Protein AF-A0A402APL6-F1 (afdb_monomer_lite)

Sequence (93 aa):
MQTIKTKKIPRNHVKAEATEKHPAQVEVYYEDVVVGNWRTIKFSGALPARRVNELLNRVDKLQEAVKFAREEANNHDITEQKVGSAILNYLFS

Radius of gyration: 41.46 Å; chains: 1; bounding box: 87×15×103 Å

Secondary structure (DSSP, 8-state):
-EEEEEEEEEEEEEEEPPBTTB--EEEEEEEEEEEEEEE--------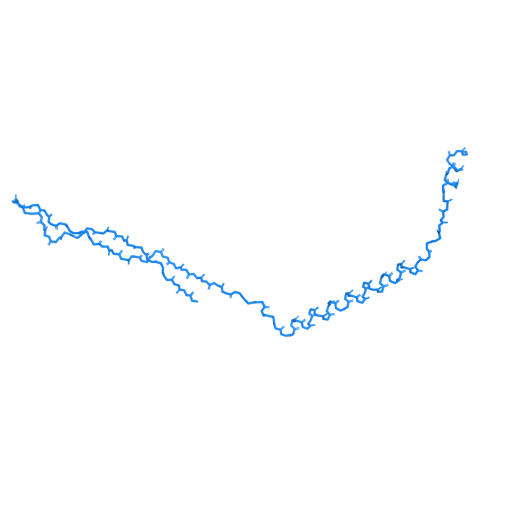-HHHHHHHHHHHHHHHHHHHHHHHHHHHS------HHHHHHHHH--

pLDDT: mean 82.93, std 10.48, range [61.88, 98.19]

Structure (mmCIF, N/CA/C/O backbone):
data_AF-A0A402APL6-F1
#
_entry.id   AF-A0A402APL6-F1
#
loop_
_atom_site.group_PDB
_atom_site.id
_atom_site.type_symbol
_atom_site.label_atom_id
_atom_site.label_alt_id
_atom_site.label_comp_id
_atom_site.label_asym_id
_atom_site.label_entity_id
_atom_site.label_seq_id
_atom_site.pdbx_PDB_ins_code
_atom_site.Cartn_x
_atom_site.Cartn_y
_atom_site.Cartn_z
_atom_site.occupancy
_atom_site.B_iso_or_equiv
_atom_site.auth_seq_id
_atom_site.auth_comp_id
_atom_site.auth_asym_id
_atom_site.auth_atom_id
_atom_site.pdbx_PDB_model_num
ATOM 1 N N . MET A 1 1 ? 13.790 -1.411 -23.445 1.00 69.19 1 MET A N 1
ATOM 2 C CA . MET A 1 1 ? 14.781 -0.792 -24.346 1.00 69.19 1 MET A CA 1
ATOM 3 C C . MET A 1 1 ? 16.151 -1.010 -23.731 1.00 69.19 1 MET A C 1
ATOM 5 O O . MET A 1 1 ? 16.302 -0.743 -22.543 1.00 69.19 1 MET A O 1
ATOM 9 N N . GLN A 1 2 ? 17.078 -1.598 -24.478 1.00 74.56 2 GLN A N 1
ATOM 10 C CA . GLN A 1 2 ? 18.465 -1.772 -24.049 1.00 74.56 2 GLN A CA 1
ATOM 11 C C . GLN A 1 2 ? 19.322 -0.866 -24.930 1.00 74.56 2 GLN A C 1
ATOM 13 O O . GLN A 1 2 ? 19.099 -0.823 -26.138 1.00 74.56 2 GLN A O 1
ATOM 18 N N . THR A 1 3 ? 20.235 -0.113 -24.328 1.00 85.62 3 THR A N 1
ATOM 19 C CA . THR A 1 3 ? 21.168 0.759 -25.049 1.00 85.62 3 THR A CA 1
ATOM 20 C C . THR A 1 3 ? 22.594 0.312 -24.772 1.00 85.62 3 THR A C 1
ATOM 22 O O . THR A 1 3 ? 22.941 -0.053 -23.647 1.00 85.62 3 THR A O 1
ATOM 25 N N . ILE A 1 4 ? 23.422 0.315 -25.812 1.00 87.44 4 ILE A N 1
ATOM 26 C CA . ILE A 1 4 ? 24.830 -0.067 -25.715 1.00 87.44 4 ILE A CA 1
ATOM 27 C C . ILE A 1 4 ? 25.664 1.137 -25.270 1.00 87.44 4 ILE A C 1
ATOM 29 O O . ILE A 1 4 ? 25.408 2.268 -25.685 1.00 87.44 4 ILE A O 1
ATOM 33 N N . LYS A 1 5 ? 26.669 0.902 -24.427 1.00 82.94 5 LYS A N 1
ATOM 34 C CA . LYS A 1 5 ? 27.711 1.883 -24.110 1.00 82.94 5 LYS A CA 1
ATOM 35 C C . LYS A 1 5 ? 28.980 1.492 -24.854 1.00 82.94 5 LYS A C 1
ATOM 37 O O . LYS A 1 5 ? 29.491 0.390 -24.653 1.00 82.94 5 LYS A O 1
ATOM 42 N N . THR A 1 6 ? 29.508 2.398 -25.667 1.00 84.75 6 THR A N 1
ATOM 43 C CA . THR A 1 6 ? 30.807 2.241 -26.330 1.00 84.75 6 THR A CA 1
ATOM 44 C C . THR A 1 6 ? 31.877 3.073 -25.628 1.00 84.75 6 THR A C 1
ATOM 46 O O . THR A 1 6 ? 31.585 4.047 -24.926 1.00 84.75 6 THR A O 1
ATOM 49 N N . LYS A 1 7 ? 33.134 2.657 -25.772 1.00 82.38 7 LYS A N 1
ATOM 50 C CA . LYS A 1 7 ? 34.313 3.403 -25.337 1.00 82.38 7 LYS A CA 1
ATOM 51 C C . LYS A 1 7 ? 35.344 3.378 -26.456 1.00 82.38 7 LYS A C 1
ATOM 53 O O . LYS A 1 7 ? 35.656 2.313 -26.979 1.00 82.38 7 LYS A O 1
ATOM 58 N N . LYS A 1 8 ? 35.916 4.543 -26.749 1.00 83.56 8 LYS A N 1
ATOM 59 C CA . LYS A 1 8 ? 37.014 4.687 -27.702 1.00 83.56 8 LYS A CA 1
ATOM 60 C C . LYS A 1 8 ? 38.319 4.195 -27.093 1.00 83.56 8 LYS A C 1
ATOM 62 O O . LYS A 1 8 ? 38.752 4.717 -26.063 1.00 83.56 8 LYS A O 1
ATOM 67 N N . ILE A 1 9 ? 38.934 3.200 -27.721 1.00 76.25 9 ILE A N 1
ATOM 68 C CA . ILE A 1 9 ? 40.249 2.678 -27.347 1.00 76.25 9 ILE A CA 1
ATOM 69 C C . ILE A 1 9 ? 41.248 3.111 -28.428 1.00 76.25 9 ILE A C 1
ATOM 71 O O . ILE A 1 9 ? 41.031 2.794 -29.598 1.00 76.25 9 ILE A O 1
ATOM 75 N N . PRO A 1 10 ? 42.315 3.856 -28.079 1.00 75.00 10 PRO A N 1
ATOM 76 C CA . PRO A 1 10 ? 43.339 4.225 -29.046 1.00 75.00 10 PRO A CA 1
ATOM 77 C C . PRO A 1 10 ? 44.171 2.993 -29.411 1.00 75.00 10 PRO A C 1
ATOM 79 O O . PRO A 1 10 ? 44.736 2.335 -28.533 1.00 75.00 10 PRO A O 1
ATOM 82 N N . ARG A 1 11 ? 44.259 2.687 -30.705 1.00 73.50 11 ARG A N 1
ATOM 83 C CA . ARG A 1 11 ? 45.155 1.665 -31.253 1.00 73.50 11 ARG A CA 1
ATOM 84 C C . ARG A 1 11 ? 46.138 2.292 -32.236 1.00 73.50 11 ARG A C 1
ATOM 86 O O . ARG A 1 11 ? 45.814 3.233 -32.955 1.00 73.50 11 ARG A O 1
ATOM 93 N N . ASN A 1 12 ? 47.357 1.766 -32.229 1.00 63.72 12 ASN A N 1
ATOM 94 C CA . ASN A 1 12 ? 48.423 2.136 -33.154 1.00 63.72 12 ASN A CA 1
ATOM 95 C C . ASN A 1 12 ? 48.245 1.329 -34.450 1.00 63.72 12 ASN A C 1
ATOM 97 O O . ASN A 1 12 ? 48.268 0.098 -34.398 1.00 63.72 12 ASN A O 1
ATOM 101 N N . HIS A 1 13 ? 48.073 2.008 -35.588 1.00 67.25 13 HIS A N 1
ATOM 102 C CA . HIS A 1 13 ? 48.301 1.404 -36.899 1.00 67.25 13 HIS A CA 1
ATOM 103 C C . HIS A 1 13 ? 49.6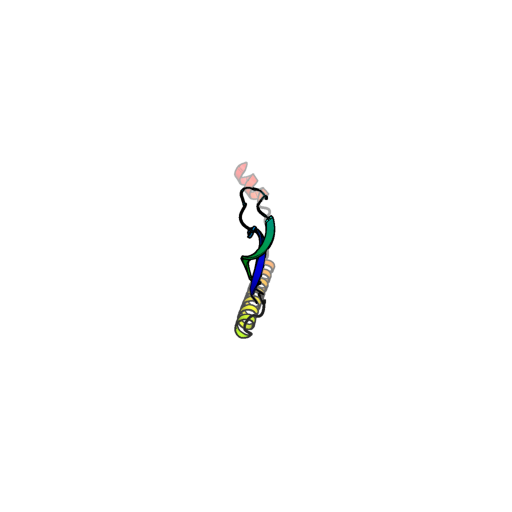03 1.945 -37.488 1.00 67.25 13 HIS A C 1
ATOM 105 O O . HIS A 1 13 ? 49.750 3.152 -37.709 1.00 67.25 13 HIS A O 1
ATOM 111 N N . VAL A 1 14 ? 50.532 1.039 -37.781 1.00 62.12 14 VAL A N 1
ATOM 112 C CA . VAL A 1 14 ? 51.756 1.361 -38.513 1.00 62.12 14 VAL A CA 1
ATOM 113 C C . VAL A 1 14 ? 51.401 1.362 -39.998 1.00 62.12 14 VAL A C 1
ATOM 115 O O . VAL A 1 14 ? 51.146 0.306 -40.569 1.00 62.12 14 VAL A O 1
ATOM 118 N N . LYS A 1 15 ? 51.332 2.546 -40.616 1.00 66.06 15 LYS A N 1
ATOM 119 C CA . LYS A 1 15 ? 50.999 2.684 -42.047 1.00 66.06 15 LYS A CA 1
ATOM 120 C C . LYS A 1 15 ? 52.167 2.307 -42.955 1.00 66.06 15 LYS A C 1
ATOM 122 O O . LYS A 1 15 ? 51.953 1.830 -44.064 1.00 66.06 15 LYS A O 1
ATOM 127 N N . ALA A 1 16 ? 53.386 2.552 -42.483 1.00 61.88 16 ALA A N 1
ATOM 128 C CA . ALA A 1 16 ? 54.622 2.199 -43.160 1.00 61.88 16 ALA A CA 1
ATOM 129 C C . ALA A 1 16 ? 55.643 1.727 -42.123 1.00 61.88 16 ALA A C 1
ATOM 131 O O . ALA A 1 16 ? 55.889 2.416 -41.127 1.00 61.88 16 ALA A O 1
ATOM 132 N N . GLU A 1 17 ? 56.205 0.542 -42.348 1.00 62.59 17 GLU A N 1
ATOM 133 C CA . GLU A 1 17 ? 57.254 -0.023 -41.503 1.00 62.59 17 GLU A CA 1
ATOM 134 C C . GLU A 1 17 ? 58.540 0.809 -41.607 1.00 62.59 17 GLU A C 1
ATOM 136 O O . GLU A 1 17 ? 58.796 1.472 -42.616 1.00 62.59 17 GLU A O 1
ATOM 141 N N . ALA A 1 18 ? 59.344 0.809 -40.542 1.00 64.94 18 ALA A N 1
ATOM 142 C CA . ALA A 1 18 ? 60.601 1.546 -40.533 1.00 64.94 18 ALA A CA 1
ATOM 143 C C . ALA A 1 18 ? 61.552 0.969 -41.593 1.00 64.94 18 ALA A C 1
ATOM 145 O O . ALA A 1 18 ? 61.812 -0.232 -41.617 1.00 64.94 18 ALA A O 1
ATOM 146 N N . THR A 1 19 ? 62.097 1.836 -42.444 1.00 71.06 19 THR A N 1
ATOM 147 C CA . THR A 1 19 ? 63.205 1.481 -43.342 1.00 71.06 19 THR A CA 1
ATOM 148 C C . THR A 1 19 ? 64.502 2.039 -42.773 1.00 71.06 19 THR A C 1
ATOM 150 O O . THR A 1 19 ? 64.485 2.948 -41.947 1.00 71.06 19 THR A O 1
ATOM 153 N N . GLU A 1 20 ? 65.647 1.537 -43.234 1.00 67.69 20 GLU A N 1
ATOM 154 C CA . GLU A 1 20 ? 66.980 1.901 -42.720 1.00 67.69 20 GLU A CA 1
ATOM 155 C C . GLU A 1 20 ? 67.250 3.421 -42.695 1.00 67.69 20 GLU A C 1
ATOM 157 O O . GLU A 1 20 ? 68.063 3.904 -41.910 1.00 67.69 20 GLU A O 1
ATOM 162 N N . LYS A 1 21 ? 66.543 4.191 -43.537 1.00 70.69 21 LYS A N 1
ATOM 163 C CA . LYS A 1 21 ? 66.692 5.645 -43.654 1.00 70.69 21 LYS A CA 1
ATOM 164 C C . LYS A 1 21 ? 65.546 6.455 -43.046 1.00 70.69 21 LYS A C 1
ATOM 166 O O . LYS A 1 21 ? 65.747 7.654 -42.849 1.00 70.69 21 LYS A O 1
ATOM 171 N N . HIS A 1 22 ? 64.362 5.884 -42.792 1.00 65.31 22 HIS A N 1
ATOM 172 C CA . HIS A 1 22 ? 63.167 6.648 -42.391 1.00 65.31 22 HIS A CA 1
ATOM 173 C C . HIS A 1 22 ? 62.407 5.987 -41.226 1.00 65.31 22 HIS A C 1
ATOM 175 O O . HIS A 1 22 ? 62.169 4.775 -41.261 1.00 65.31 22 HIS A O 1
ATOM 181 N N . PRO A 1 23 ? 61.982 6.770 -40.211 1.00 71.00 23 PRO A N 1
ATOM 182 C CA . PRO A 1 23 ? 61.230 6.246 -39.076 1.00 71.00 23 PRO A CA 1
ATOM 183 C C . PRO A 1 23 ? 59.822 5.799 -39.490 1.00 71.00 23 PRO A C 1
ATOM 185 O O . PRO A 1 23 ? 59.244 6.324 -40.442 1.00 71.00 23 PRO A O 1
ATOM 188 N N . ALA A 1 24 ? 59.259 4.842 -38.746 1.00 72.81 24 ALA A N 1
ATOM 189 C CA . ALA A 1 24 ? 57.915 4.332 -38.996 1.00 72.81 24 ALA A CA 1
ATOM 190 C C . ALA A 1 24 ? 56.862 5.442 -38.868 1.00 72.81 24 ALA A C 1
ATOM 192 O O . ALA A 1 24 ? 56.842 6.193 -37.887 1.00 72.81 24 ALA A O 1
ATOM 193 N N . GLN A 1 25 ? 55.949 5.503 -39.837 1.00 70.44 25 GLN A N 1
ATOM 194 C CA . GLN A 1 25 ? 54.815 6.414 -39.775 1.00 70.44 25 GLN A CA 1
ATOM 195 C C . GLN A 1 25 ? 53.666 5.738 -39.027 1.00 70.44 25 GLN A C 1
ATOM 197 O O . GLN A 1 25 ? 53.027 4.805 -39.523 1.00 70.44 25 GLN A O 1
ATOM 202 N N . VAL A 1 26 ? 53.422 6.223 -37.813 1.00 65.88 26 VAL A N 1
ATOM 203 C CA . VAL A 1 26 ? 52.391 5.715 -36.910 1.00 65.88 26 VAL A CA 1
ATOM 204 C C . VAL A 1 26 ? 51.234 6.699 -36.852 1.00 65.88 26 VAL A C 1
ATOM 206 O O . VAL A 1 26 ? 51.431 7.873 -36.542 1.00 65.88 26 VAL A O 1
ATOM 209 N N . GLU A 1 27 ? 50.019 6.211 -37.092 1.00 68.56 27 GLU A N 1
ATOM 210 C CA . GLU A 1 27 ? 48.799 6.954 -36.787 1.00 68.56 27 GLU A CA 1
ATOM 211 C C . GLU A 1 27 ? 48.002 6.249 -35.691 1.00 68.56 27 GLU A C 1
ATOM 213 O O . GLU A 1 27 ? 47.828 5.027 -35.688 1.00 68.56 27 GLU A O 1
ATOM 218 N N . VAL A 1 28 ? 47.514 7.044 -34.741 1.00 70.50 28 VAL A N 1
ATOM 219 C CA . VAL A 1 28 ? 46.611 6.572 -33.693 1.00 70.50 28 VAL A CA 1
ATOM 220 C C . VAL A 1 28 ? 45.187 6.731 -34.203 1.00 70.50 28 VAL A C 1
ATOM 222 O O . VAL A 1 28 ? 44.757 7.847 -34.491 1.00 70.50 28 VAL A O 1
ATOM 225 N N . TYR A 1 29 ? 44.445 5.630 -34.285 1.00 72.00 29 TYR A N 1
ATOM 226 C CA . TYR A 1 29 ? 43.010 5.666 -34.554 1.00 72.00 29 TYR A CA 1
ATOM 227 C C . TYR A 1 29 ? 42.235 5.145 -33.344 1.00 72.00 29 TYR A C 1
ATOM 229 O O . TYR A 1 29 ? 42.739 4.365 -32.533 1.00 72.00 29 TYR A O 1
ATOM 237 N N . TYR A 1 30 ? 41.007 5.631 -33.193 1.00 77.12 30 TYR A N 1
ATOM 238 C CA . TYR A 1 30 ? 40.136 5.266 -32.086 1.00 77.12 30 TYR A CA 1
ATOM 239 C C . TYR A 1 30 ? 39.135 4.215 -32.547 1.00 77.12 30 TYR A C 1
ATOM 241 O O . TYR A 1 30 ? 38.322 4.484 -33.429 1.00 77.12 30 TYR A O 1
ATOM 249 N N . GLU A 1 31 ? 39.176 3.042 -31.924 1.00 78.81 31 GLU A N 1
ATOM 250 C CA . GLU A 1 31 ? 38.188 1.988 -32.138 1.00 78.81 31 GLU A CA 1
ATOM 251 C C . GLU A 1 31 ? 37.083 2.102 -31.080 1.00 78.81 31 GLU A C 1
ATOM 253 O O . GLU A 1 31 ? 37.368 2.159 -29.880 1.00 78.81 31 GLU A O 1
ATOM 258 N N . ASP A 1 32 ? 35.821 2.166 -31.510 1.00 78.00 32 ASP A N 1
ATOM 259 C CA . ASP A 1 32 ? 34.666 2.148 -30.611 1.00 78.00 32 ASP A CA 1
ATOM 260 C C . ASP A 1 32 ? 34.367 0.706 -30.180 1.00 78.00 32 ASP A C 1
ATOM 262 O O . ASP A 1 32 ? 33.761 -0.071 -30.914 1.00 78.00 32 ASP A O 1
ATOM 266 N N . VAL A 1 33 ? 34.774 0.348 -28.962 1.00 83.44 33 VAL A N 1
ATOM 267 C CA . VAL A 1 33 ? 34.525 -0.980 -28.386 1.00 83.44 33 VAL A CA 1
ATOM 268 C C . VAL A 1 33 ? 33.301 -0.929 -27.476 1.00 83.44 33 VAL A C 1
ATOM 270 O O . VAL A 1 33 ? 33.177 -0.045 -26.623 1.00 83.44 33 VAL A O 1
ATOM 273 N N . VAL A 1 34 ? 32.382 -1.886 -27.633 1.00 84.00 34 VAL A N 1
ATOM 274 C CA . VAL A 1 34 ? 31.223 -2.040 -26.740 1.00 84.00 34 VAL A CA 1
ATOM 275 C C . VAL A 1 34 ? 31.716 -2.488 -25.364 1.00 84.00 34 VAL A C 1
ATOM 277 O O . VAL A 1 34 ? 32.280 -3.567 -25.220 1.00 84.00 34 VAL A O 1
ATOM 280 N N . VAL A 1 35 ? 31.500 -1.656 -24.345 1.00 84.12 35 VAL A N 1
ATOM 281 C CA . VAL A 1 35 ? 31.975 -1.898 -22.969 1.00 84.12 35 VAL A CA 1
ATOM 282 C C . VAL A 1 35 ? 30.880 -2.379 -22.023 1.00 84.12 35 VAL A C 1
ATOM 284 O O . VAL A 1 35 ? 31.172 -2.803 -20.909 1.00 84.12 35 VAL A O 1
ATOM 287 N N . GLY A 1 36 ? 29.615 -2.315 -22.432 1.00 84.75 36 GLY A N 1
ATOM 288 C CA . GLY A 1 36 ? 28.509 -2.818 -21.627 1.00 84.75 36 GLY A CA 1
ATOM 289 C C . GLY A 1 36 ? 27.148 -2.369 -22.133 1.00 84.75 36 GLY A C 1
ATOM 290 O O . GLY A 1 36 ? 27.040 -1.568 -23.061 1.00 84.75 36 GLY A O 1
ATOM 291 N N . ASN A 1 37 ? 26.104 -2.877 -21.484 1.00 86.75 37 ASN A N 1
ATOM 292 C CA . ASN A 1 37 ? 24.712 -2.610 -21.830 1.00 86.75 37 ASN A CA 1
ATOM 293 C C . ASN A 1 37 ? 23.998 -1.933 -20.660 1.00 86.75 37 ASN A C 1
ATOM 295 O O . ASN A 1 37 ? 24.162 -2.340 -19.510 1.00 86.75 37 ASN A O 1
ATOM 299 N N . TRP A 1 38 ? 23.159 -0.946 -20.958 1.00 84.81 38 TRP A N 1
ATOM 300 C CA . TRP A 1 38 ? 22.230 -0.354 -20.003 1.00 84.81 38 TRP A CA 1
ATOM 301 C C . TRP A 1 38 ? 20.821 -0.860 -20.267 1.00 84.81 38 TRP A C 1
ATOM 303 O O . TRP A 1 38 ? 20.367 -0.944 -21.412 1.00 84.81 38 TRP A O 1
ATOM 313 N N . ARG A 1 39 ? 20.098 -1.162 -19.189 1.00 86.88 39 ARG A N 1
ATOM 314 C CA . ARG A 1 39 ? 18.690 -1.542 -19.253 1.00 86.88 39 ARG A CA 1
ATOM 315 C C . ARG A 1 39 ? 17.887 -0.685 -18.291 1.00 86.88 39 ARG A C 1
ATOM 317 O O . ARG A 1 39 ? 18.045 -0.787 -17.081 1.00 86.88 39 ARG A O 1
ATOM 324 N N . THR A 1 40 ? 16.970 0.104 -18.835 1.00 87.44 40 THR A N 1
ATOM 325 C CA . THR A 1 40 ? 15.946 0.776 -18.034 1.00 87.44 40 THR A CA 1
ATOM 326 C C . THR A 1 40 ? 14.756 -0.160 -17.869 1.00 87.44 40 THR A C 1
ATOM 328 O O . THR A 1 40 ? 14.138 -0.573 -18.856 1.00 87.44 40 THR A O 1
ATOM 331 N N . ILE A 1 41 ? 14.431 -0.494 -16.621 1.00 85.69 41 ILE A N 1
ATOM 332 C CA . ILE A 1 41 ? 13.221 -1.238 -16.265 1.00 85.69 41 ILE A CA 1
ATOM 333 C C . ILE A 1 41 ? 12.206 -0.217 -15.757 1.00 85.69 41 ILE A C 1
ATOM 335 O O . ILE A 1 41 ? 12.448 0.458 -14.762 1.00 85.69 41 ILE A O 1
ATOM 339 N N . LYS A 1 42 ? 11.091 -0.068 -16.475 1.00 84.19 42 LYS A N 1
ATOM 340 C CA . LYS A 1 42 ? 9.970 0.765 -16.034 1.00 84.19 42 LYS A CA 1
ATOM 341 C C . LYS A 1 42 ? 9.003 -0.119 -15.259 1.00 84.19 42 LYS A C 1
ATOM 343 O O . LYS A 1 42 ? 8.507 -1.097 -15.813 1.00 84.19 42 LYS A O 1
ATOM 348 N N . PHE A 1 43 ? 8.746 0.226 -14.005 1.00 83.19 43 PHE A N 1
ATOM 349 C CA . PHE A 1 43 ? 7.710 -0.415 -13.203 1.00 83.19 43 PHE A CA 1
ATOM 350 C C . PHE A 1 43 ? 6.403 0.369 -13.331 1.00 83.19 43 PHE A C 1
ATOM 352 O O . PHE A 1 43 ? 6.418 1.594 -13.439 1.00 83.19 43 PHE A O 1
ATOM 359 N N . SER A 1 44 ? 5.279 -0.344 -13.329 1.00 83.38 44 SER A N 1
ATOM 360 C CA . SER A 1 44 ? 3.941 0.241 -13.266 1.00 83.38 44 SER A CA 1
ATOM 361 C C . SER A 1 44 ? 3.278 -0.200 -11.968 1.00 83.38 44 SER A C 1
ATOM 363 O O . SER A 1 44 ? 3.389 -1.363 -11.589 1.00 83.38 44 SER A O 1
ATOM 365 N N . GLY A 1 45 ? 2.578 0.722 -11.306 1.00 85.44 45 GLY A N 1
ATOM 366 C CA . GLY A 1 45 ? 1.726 0.421 -10.152 1.00 85.44 45 GLY A CA 1
ATOM 367 C C . GLY A 1 45 ? 0.364 -0.166 -10.536 1.00 85.44 45 GLY A C 1
ATOM 368 O O . GLY A 1 45 ? -0.484 -0.347 -9.667 1.00 85.44 45 GLY A O 1
ATOM 369 N N . ALA A 1 46 ? 0.126 -0.430 -11.826 1.00 88.94 46 ALA A N 1
ATOM 370 C CA . ALA A 1 46 ? -1.120 -1.016 -12.293 1.00 88.94 46 ALA A CA 1
ATOM 371 C C . ALA A 1 46 ? -1.316 -2.411 -11.684 1.00 88.94 46 ALA A C 1
ATOM 373 O O . ALA A 1 46 ? -0.535 -3.334 -11.919 1.00 88.94 46 ALA A O 1
ATOM 374 N N . LEU A 1 47 ? -2.388 -2.554 -10.913 1.00 88.75 47 LEU A N 1
ATOM 375 C CA . LEU A 1 47 ? -2.834 -3.817 -10.344 1.00 88.75 47 LEU A CA 1
ATOM 376 C C . LEU A 1 47 ? -4.060 -4.313 -11.119 1.00 88.75 47 LEU A C 1
ATOM 378 O O . LEU A 1 47 ? -4.885 -3.498 -11.539 1.00 88.75 47 LEU A O 1
ATOM 382 N N . PRO A 1 48 ? -4.227 -5.636 -11.295 1.00 93.12 48 PRO A N 1
ATOM 383 C CA . PRO A 1 48 ? -5.450 -6.181 -11.868 1.00 93.12 48 PRO A CA 1
ATOM 384 C C . PRO A 1 48 ? -6.671 -5.704 -11.077 1.00 93.12 48 PRO A C 1
ATOM 386 O O . PRO A 1 48 ? -6.653 -5.747 -9.845 1.00 93.12 48 PRO A O 1
ATOM 389 N N . ALA A 1 49 ? -7.754 -5.328 -11.763 1.00 94.12 49 ALA A N 1
ATOM 390 C CA . ALA A 1 49 ? -8.976 -4.830 -11.119 1.00 94.12 49 ALA A CA 1
ATOM 391 C C . ALA A 1 49 ? -9.493 -5.780 -10.021 1.00 94.12 49 ALA A C 1
ATOM 393 O O . ALA A 1 49 ? -9.880 -5.346 -8.940 1.00 94.12 49 ALA A O 1
ATOM 394 N N . ARG A 1 50 ? -9.388 -7.099 -10.246 1.00 96.12 50 ARG A N 1
ATOM 395 C CA . ARG A 1 50 ? -9.703 -8.127 -9.242 1.00 96.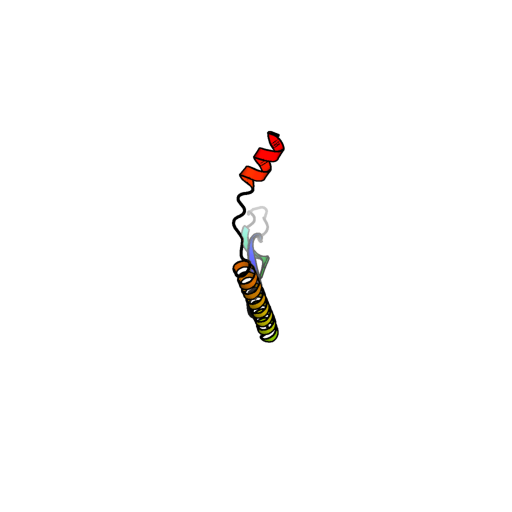12 50 ARG A CA 1
ATOM 396 C C . ARG A 1 50 ? -8.914 -7.950 -7.941 1.00 96.12 50 ARG A C 1
ATOM 398 O O . ARG A 1 50 ? -9.494 -8.070 -6.867 1.00 96.12 50 ARG A O 1
ATOM 405 N N . ARG A 1 51 ? -7.608 -7.680 -8.030 1.00 94.81 51 ARG A N 1
ATOM 406 C CA . ARG A 1 51 ? -6.739 -7.508 -6.859 1.00 94.81 51 ARG A CA 1
ATOM 407 C C . ARG A 1 51 ? -7.071 -6.224 -6.110 1.00 94.81 51 ARG A C 1
ATOM 409 O O . ARG A 1 51 ? -7.062 -6.226 -4.886 1.00 94.81 51 ARG A O 1
ATOM 416 N N . VAL A 1 52 ? -7.393 -5.155 -6.834 1.00 95.00 52 VAL A N 1
ATOM 417 C CA . VAL A 1 52 ? -7.839 -3.893 -6.231 1.00 95.00 52 VAL A CA 1
ATOM 418 C C . VAL A 1 52 ? -9.130 -4.111 -5.440 1.00 95.00 52 VAL A C 1
ATOM 420 O O . VAL A 1 52 ? -9.176 -3.782 -4.260 1.00 95.00 52 VAL A O 1
ATOM 423 N N . ASN A 1 53 ? -10.128 -4.763 -6.040 1.00 97.06 53 ASN A N 1
ATOM 424 C CA . ASN A 1 53 ? -11.400 -5.058 -5.372 1.00 97.06 53 ASN A CA 1
ATOM 425 C C . ASN A 1 53 ? -11.227 -5.961 -4.142 1.00 97.06 53 ASN A C 1
ATOM 427 O O . ASN A 1 53 ? -11.862 -5.742 -3.116 1.00 97.06 53 ASN A O 1
ATOM 431 N N . GLU A 1 54 ? -10.344 -6.960 -4.215 1.00 97.12 54 GLU A N 1
ATOM 432 C CA . GLU A 1 54 ? -10.014 -7.804 -3.061 1.00 97.12 54 GLU A CA 1
ATOM 433 C C . GLU A 1 54 ? -9.440 -6.978 -1.900 1.00 97.12 54 GLU A C 1
ATOM 435 O O . GLU A 1 54 ? -9.840 -7.162 -0.752 1.00 97.12 54 GLU A O 1
ATOM 440 N N . LEU A 1 55 ? -8.513 -6.060 -2.190 1.00 95.75 55 LEU A N 1
ATOM 441 C CA . LEU A 1 55 ? -7.897 -5.209 -1.174 1.00 95.75 55 LEU A CA 1
ATOM 442 C C . LEU A 1 55 ? -8.902 -4.228 -0.567 1.00 95.75 55 LEU A C 1
ATOM 444 O O . LEU A 1 55 ? -8.923 -4.092 0.653 1.00 95.75 55 LEU A O 1
ATOM 448 N N . LEU A 1 56 ? -9.759 -3.612 -1.386 1.00 97.06 56 LEU A N 1
ATOM 449 C CA . LEU A 1 56 ? -10.828 -2.729 -0.912 1.00 97.06 56 LEU A CA 1
ATOM 450 C C . LEU A 1 56 ? -11.765 -3.464 0.053 1.00 97.06 56 LEU A C 1
ATOM 452 O O . LEU A 1 56 ? -11.921 -3.041 1.193 1.00 97.06 56 LEU A O 1
ATOM 456 N N . ASN A 1 57 ? -12.245 -4.650 -0.330 1.00 97.44 57 ASN A N 1
ATOM 457 C CA . ASN A 1 57 ? -13.109 -5.461 0.531 1.00 97.44 57 ASN A CA 1
ATOM 458 C C . ASN A 1 57 ? -12.447 -5.841 1.869 1.00 97.44 57 A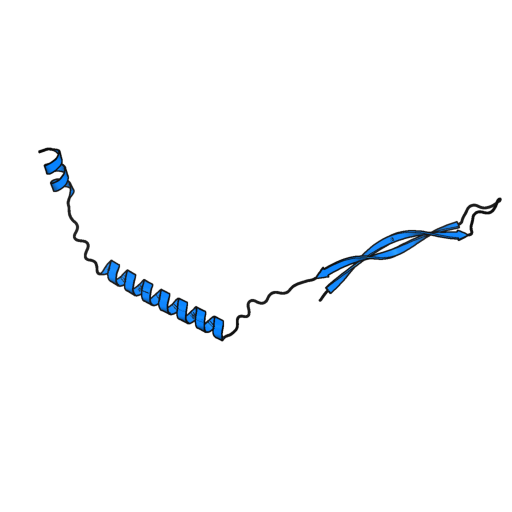SN A C 1
ATOM 460 O O . ASN A 1 57 ? -13.122 -5.976 2.888 1.00 97.44 57 ASN A O 1
ATOM 464 N N . ARG A 1 58 ? -11.125 -6.066 1.888 1.00 97.19 58 ARG A N 1
ATOM 465 C CA . ARG A 1 58 ? -10.391 -6.358 3.134 1.00 97.19 58 ARG A CA 1
ATOM 466 C C . ARG A 1 58 ? -10.269 -5.124 4.021 1.00 97.19 58 ARG A C 1
ATOM 468 O O . ARG A 1 58 ? -10.367 -5.256 5.238 1.00 97.19 58 ARG A O 1
ATOM 475 N N . VAL A 1 59 ? -10.049 -3.960 3.416 1.00 97.19 59 VAL A N 1
ATOM 476 C CA . VAL A 1 59 ? -9.984 -2.681 4.128 1.00 97.19 59 VAL A CA 1
ATOM 477 C C . VAL A 1 59 ? -11.336 -2.350 4.753 1.00 97.19 59 VAL A C 1
ATOM 479 O O . VAL A 1 59 ? -11.366 -2.006 5.930 1.00 97.19 59 VAL A O 1
ATOM 482 N N . ASP A 1 60 ? -12.437 -2.528 4.026 1.00 98.19 60 ASP A N 1
ATOM 483 C CA . ASP A 1 60 ? -13.780 -2.250 4.547 1.00 98.19 60 ASP A CA 1
ATOM 484 C C . ASP A 1 60 ? -14.111 -3.129 5.757 1.00 98.19 60 ASP A C 1
ATOM 486 O O . ASP A 1 60 ? -14.458 -2.616 6.820 1.00 98.19 60 ASP A O 1
ATOM 490 N N . LYS A 1 61 ? -13.869 -4.443 5.656 1.00 96.44 61 LYS A N 1
ATOM 491 C CA . LYS A 1 61 ? -14.052 -5.375 6.784 1.00 96.44 61 LYS A CA 1
ATOM 492 C C . LYS A 1 61 ? -13.227 -4.993 8.010 1.00 96.44 61 LYS A C 1
ATOM 494 O O . LYS A 1 61 ? -13.694 -5.115 9.139 1.00 96.44 61 LYS A O 1
ATOM 499 N N . LEU A 1 62 ? -11.987 -4.553 7.799 1.00 96.06 62 LEU A N 1
ATOM 500 C CA . LEU A 1 62 ? -11.129 -4.109 8.892 1.00 96.06 62 LEU A CA 1
ATOM 501 C C . LEU A 1 62 ? -11.687 -2.842 9.548 1.00 96.06 62 LEU A C 1
ATOM 503 O O . LEU A 1 62 ? -11.709 -2.751 10.773 1.00 96.06 62 LEU A O 1
ATOM 507 N N . GLN A 1 63 ? -12.150 -1.878 8.752 1.00 97.12 63 GLN A N 1
ATOM 508 C CA . GLN A 1 63 ? -12.743 -0.652 9.279 1.00 97.12 63 GLN A CA 1
ATOM 509 C C . GLN A 1 63 ? -13.996 -0.935 10.109 1.00 97.12 63 GLN A C 1
ATOM 511 O O . GLN A 1 63 ? -14.140 -0.359 11.185 1.00 97.12 63 GLN A O 1
ATOM 516 N N . GLU A 1 64 ? -14.880 -1.815 9.640 1.00 97.56 64 GLU A N 1
ATOM 517 C CA . GLU A 1 64 ? -16.071 -2.238 10.387 1.00 97.56 64 GLU A CA 1
ATOM 518 C C . GLU A 1 64 ? -15.697 -2.880 11.726 1.00 97.56 64 GLU A C 1
ATOM 520 O O . GLU A 1 64 ? -16.196 -2.461 12.769 1.00 97.56 64 GLU A O 1
ATOM 525 N N . ALA A 1 65 ? -14.750 -3.821 11.718 1.00 94.75 65 ALA A N 1
ATOM 526 C CA . ALA A 1 65 ? -14.286 -4.481 12.936 1.00 94.75 65 ALA A CA 1
ATOM 527 C C . ALA A 1 65 ? -13.681 -3.493 13.949 1.00 94.75 65 A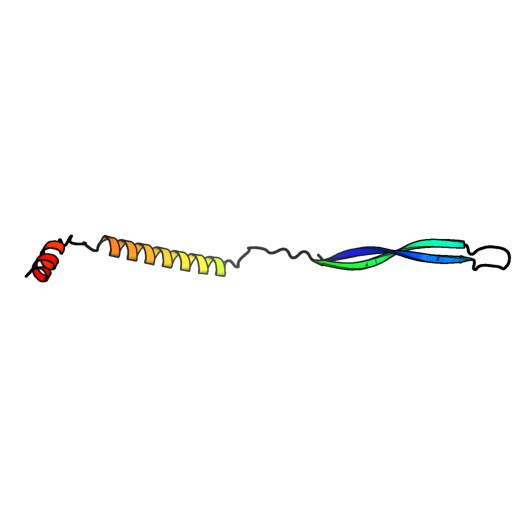LA A C 1
ATOM 529 O O . ALA A 1 65 ? -13.941 -3.593 15.147 1.00 94.75 65 ALA A O 1
ATOM 530 N N . VAL A 1 66 ? -12.896 -2.515 13.483 1.00 96.25 66 VAL A N 1
ATOM 531 C CA . VAL A 1 66 ? -12.306 -1.486 14.355 1.00 96.25 66 VAL A CA 1
ATOM 532 C C . VAL A 1 66 ? -13.377 -0.564 14.936 1.00 96.25 66 VAL A C 1
ATOM 534 O O . VAL A 1 66 ? -13.292 -0.214 16.111 1.00 96.25 66 VAL A O 1
ATOM 537 N N . LYS A 1 67 ? -14.378 -0.164 14.143 1.00 96.44 67 LYS A N 1
ATOM 538 C CA . LYS A 1 67 ? -15.499 0.655 14.634 1.00 96.44 67 LYS A CA 1
ATOM 539 C C . LYS A 1 67 ? -16.262 -0.082 15.727 1.00 96.44 67 LYS A C 1
ATOM 541 O O . LYS A 1 67 ? -16.405 0.467 16.813 1.00 96.44 67 LYS A O 1
ATOM 546 N N . PHE A 1 68 ? -16.621 -1.339 15.478 1.00 95.19 68 PHE A N 1
ATOM 547 C CA . PHE A 1 68 ? -17.291 -2.187 16.460 1.00 95.19 68 PHE A CA 1
ATOM 548 C C . PHE A 1 68 ? -16.474 -2.324 17.753 1.00 95.19 68 PHE A C 1
ATOM 550 O O . PHE A 1 68 ? -16.983 -2.079 18.839 1.00 95.19 68 PHE A O 1
ATOM 557 N N . ALA A 1 69 ? -15.173 -2.615 17.653 1.00 90.56 69 ALA A N 1
ATOM 558 C CA . ALA A 1 69 ? -14.309 -2.725 18.829 1.00 90.56 69 ALA A CA 1
ATOM 559 C C . ALA A 1 69 ? -14.211 -1.413 19.632 1.00 90.56 69 ALA A C 1
ATOM 561 O O . ALA A 1 69 ? -14.115 -1.440 20.857 1.00 90.56 69 ALA A O 1
ATOM 562 N N . ARG A 1 70 ? -14.233 -0.255 18.956 1.00 93.00 70 ARG A N 1
ATOM 563 C CA . ARG A 1 70 ? -14.253 1.059 19.619 1.00 93.00 70 ARG A CA 1
ATOM 564 C C . ARG A 1 70 ? -15.587 1.339 20.295 1.00 93.00 70 ARG A C 1
ATOM 566 O O . ARG A 1 70 ? -15.589 1.911 21.378 1.00 93.00 70 ARG A O 1
ATOM 573 N N . GLU A 1 71 ? -16.692 0.980 19.653 1.00 92.00 71 GLU A N 1
ATOM 574 C CA . GLU A 1 71 ? -18.029 1.106 20.233 1.00 92.00 71 GLU A CA 1
ATOM 575 C C . GLU A 1 71 ? -18.151 0.250 21.496 1.00 92.00 71 GLU A C 1
ATOM 577 O O . GLU A 1 71 ? -18.527 0.781 22.535 1.00 92.00 71 GLU A O 1
ATOM 582 N N . GLU A 1 72 ? -17.711 -1.010 21.454 1.00 88.88 72 GLU A N 1
ATOM 583 C CA . GLU A 1 72 ? -17.651 -1.898 22.625 1.00 88.88 72 GLU A CA 1
ATOM 584 C C . GLU A 1 72 ? -16.780 -1.322 23.750 1.00 88.88 72 GLU A C 1
ATOM 586 O O . GLU A 1 72 ? -17.191 -1.294 24.908 1.00 88.88 72 GLU A O 1
ATOM 591 N N . ALA A 1 73 ? -15.592 -0.804 23.419 1.00 84.00 73 ALA A N 1
ATOM 592 C CA . ALA A 1 73 ? -14.707 -0.192 24.409 1.00 84.00 73 ALA A CA 1
ATOM 593 C C . ALA A 1 73 ? -15.313 1.068 25.050 1.00 84.00 73 ALA A C 1
ATOM 595 O O . ALA A 1 73 ? -15.127 1.293 26.242 1.00 84.00 73 ALA A O 1
ATOM 596 N N . ASN A 1 74 ? -16.040 1.880 24.277 1.00 87.31 74 ASN A N 1
ATOM 597 C CA . ASN A 1 74 ? -16.716 3.075 24.783 1.00 87.31 74 ASN A CA 1
ATOM 598 C C . ASN A 1 74 ? -17.974 2.745 25.598 1.00 87.31 74 ASN A C 1
ATOM 600 O O . ASN A 1 74 ? -18.328 3.509 26.488 1.00 87.31 74 ASN A O 1
ATOM 604 N N . ASN A 1 75 ? -18.658 1.645 25.274 1.00 84.56 75 ASN A N 1
ATOM 605 C CA . ASN A 1 75 ? -19.850 1.178 25.984 1.00 84.56 75 ASN A CA 1
ATOM 606 C C . ASN A 1 75 ? -19.503 0.454 27.296 1.00 84.56 75 ASN A C 1
ATOM 608 O O . ASN A 1 75 ? -20.383 0.128 28.090 1.00 84.56 75 ASN A O 1
ATOM 612 N N . HIS A 1 76 ? -18.221 0.170 27.532 1.00 80.88 76 HIS A N 1
ATOM 613 C CA . HIS A 1 76 ? -17.782 -0.368 28.804 1.00 80.88 76 HIS A CA 1
ATOM 614 C C . HIS A 1 76 ? -17.786 0.741 29.861 1.00 80.88 76 HIS A C 1
ATOM 616 O O . HIS A 1 76 ? -16.867 1.557 29.931 1.00 80.88 76 HIS A O 1
ATOM 622 N N . ASP A 1 77 ? -18.829 0.760 30.691 1.00 72.50 77 ASP A N 1
ATOM 623 C CA . ASP A 1 77 ? -18.919 1.659 31.837 1.00 72.50 77 ASP A CA 1
ATOM 624 C C . ASP A 1 77 ? -17.807 1.339 32.846 1.00 72.50 77 ASP A C 1
ATOM 626 O O . ASP A 1 77 ? -17.884 0.401 33.645 1.00 72.50 77 ASP A O 1
ATOM 630 N N . ILE A 1 78 ? -16.744 2.143 32.817 1.00 73.81 78 ILE A N 1
ATOM 631 C CA . ILE A 1 78 ? -15.691 2.103 33.828 1.00 73.81 78 ILE A CA 1
ATOM 632 C C . ILE A 1 78 ? -16.247 2.781 35.078 1.00 73.81 78 ILE A C 1
ATOM 634 O O . ILE A 1 78 ? -16.249 4.006 35.200 1.00 73.81 78 ILE A O 1
ATOM 638 N N . THR A 1 79 ? -16.705 1.983 36.040 1.00 76.56 79 THR A N 1
ATOM 639 C CA . THR A 1 79 ? -17.002 2.499 37.378 1.00 76.56 79 THR A CA 1
ATOM 640 C C . THR A 1 79 ? -15.693 2.929 38.031 1.00 76.56 79 THR A C 1
ATOM 642 O O . THR A 1 79 ? -14.817 2.090 38.260 1.00 76.56 79 THR A O 1
ATOM 645 N N . GLU A 1 80 ? -15.542 4.218 38.339 1.00 73.94 80 GLU A N 1
ATOM 646 C CA . GLU A 1 80 ? -14.391 4.716 39.092 1.00 73.94 80 GLU A CA 1
ATOM 647 C C . GLU A 1 80 ? -14.373 4.055 40.479 1.00 73.94 80 GLU A C 1
ATOM 649 O O . GLU A 1 80 ? -15.159 4.391 41.366 1.00 73.94 80 GLU A O 1
ATOM 654 N N . GLN A 1 81 ? -13.481 3.084 40.677 1.00 74.50 81 GLN A N 1
ATOM 655 C CA . GLN A 1 81 ? -13.280 2.464 41.981 1.00 74.50 81 GLN A CA 1
ATOM 656 C C . GLN A 1 81 ? -12.137 3.162 42.712 1.00 74.50 81 GLN A C 1
ATOM 658 O O . GLN A 1 81 ? -10.970 3.064 42.328 1.00 74.50 81 GLN A O 1
ATOM 663 N N . LYS A 1 82 ? -12.453 3.828 43.827 1.00 78.88 82 LYS A N 1
ATOM 664 C CA . LYS A 1 82 ? -11.441 4.342 44.759 1.00 78.88 82 LYS A CA 1
ATOM 665 C C . LYS A 1 82 ? -10.870 3.196 45.595 1.00 78.88 82 LYS A C 1
ATOM 667 O O . LYS A 1 82 ? -11.175 3.053 46.773 1.00 78.88 82 LYS A O 1
ATOM 672 N N . VAL A 1 83 ? -10.018 2.383 44.974 1.00 83.50 83 VAL A N 1
ATOM 673 C CA . VAL A 1 83 ? -9.354 1.225 45.604 1.00 83.50 83 VAL A CA 1
ATOM 674 C C . VAL A 1 83 ? -8.279 1.613 46.623 1.00 83.50 83 VAL A C 1
ATOM 676 O O . VAL A 1 83 ? -7.860 0.782 47.424 1.00 83.50 83 VAL A O 1
ATOM 679 N N . GLY A 1 84 ? -7.845 2.878 46.629 1.00 84.94 84 GLY A N 1
ATOM 680 C CA . GLY A 1 84 ? -6.780 3.361 47.509 1.00 84.94 84 GLY A CA 1
ATOM 681 C C . GLY A 1 84 ? -7.076 3.142 48.993 1.00 84.94 84 GLY A C 1
ATOM 682 O O . GLY A 1 84 ? -6.211 2.660 49.714 1.00 84.94 84 GLY A O 1
ATOM 683 N N . SER A 1 85 ? -8.302 3.418 49.449 1.00 83.19 85 SER A N 1
ATOM 684 C CA . SER A 1 85 ? -8.677 3.196 50.852 1.00 83.19 85 SER A CA 1
ATOM 685 C C . SER A 1 85 ? -8.693 1.712 51.215 1.00 83.19 85 SER A C 1
ATOM 687 O O . SER A 1 85 ? -8.175 1.348 52.262 1.00 83.19 85 SER A O 1
ATOM 689 N N . ALA A 1 86 ? -9.221 0.844 50.348 1.00 86.12 86 ALA A N 1
ATOM 690 C CA . ALA A 1 86 ? -9.246 -0.601 50.578 1.00 86.12 86 ALA A CA 1
ATOM 691 C C . ALA A 1 86 ? -7.831 -1.199 50.682 1.00 86.12 86 ALA A C 1
ATOM 693 O O . ALA A 1 86 ? -7.565 -2.013 51.563 1.00 86.12 86 ALA A O 1
ATOM 694 N N . ILE A 1 87 ? -6.912 -0.752 49.822 1.00 86.88 87 ILE A N 1
ATOM 695 C CA . ILE A 1 87 ? -5.520 -1.218 49.796 1.00 86.88 87 ILE A CA 1
ATOM 696 C C . ILE A 1 87 ? -4.742 -0.711 51.013 1.00 86.88 87 ILE A C 1
ATOM 698 O O . ILE A 1 87 ? -4.070 -1.494 51.679 1.00 86.88 87 ILE A O 1
ATOM 702 N N . LEU A 1 88 ? -4.836 0.586 51.323 1.00 90.69 88 LEU A N 1
ATOM 703 C CA . LEU A 1 88 ? -4.124 1.174 52.462 1.00 90.69 88 LEU A CA 1
ATOM 704 C C . LEU A 1 88 ? -4.658 0.629 53.792 1.00 90.69 88 LEU A C 1
ATOM 706 O O . LEU A 1 88 ? -3.864 0.349 54.683 1.00 90.69 88 LEU A O 1
ATOM 710 N N . ASN A 1 89 ? -5.971 0.405 53.906 1.00 90.19 89 ASN A N 1
ATOM 711 C CA . ASN A 1 89 ? -6.559 -0.214 55.092 1.00 90.19 89 ASN A CA 1
ATOM 712 C C . ASN A 1 89 ? -6.072 -1.651 55.303 1.00 90.19 89 ASN A C 1
ATOM 714 O O . ASN A 1 89 ? -5.870 -2.025 56.444 1.00 90.19 89 ASN A O 1
ATOM 718 N N . TYR A 1 90 ? -5.868 -2.440 54.242 1.00 87.50 90 TYR A N 1
ATOM 719 C CA . TYR A 1 90 ? -5.302 -3.791 54.353 1.00 87.50 90 TYR A CA 1
ATOM 720 C C . TYR A 1 90 ? -3.797 -3.787 54.678 1.00 87.50 90 TYR A C 1
ATOM 722 O O . TYR A 1 90 ? -3.304 -4.668 55.371 1.00 87.50 90 TYR A O 1
ATOM 730 N N . LEU A 1 91 ? -3.045 -2.812 54.156 1.00 86.69 91 LEU A N 1
ATOM 731 C CA . LEU A 1 91 ? -1.593 -2.708 54.363 1.00 86.69 91 LEU A CA 1
ATOM 732 C C . LEU A 1 91 ? -1.206 -2.166 55.742 1.00 86.69 91 LEU A C 1
ATOM 734 O O . LEU A 1 91 ? -0.138 -2.507 56.243 1.00 86.69 91 LEU A O 1
ATOM 738 N N . PHE A 1 92 ? -2.029 -1.288 56.316 1.00 90.69 92 PHE A N 1
ATOM 739 C CA . PHE A 1 92 ? -1.778 -0.661 57.616 1.00 90.69 92 PHE A CA 1
ATOM 740 C C . PHE A 1 92 ? -2.608 -1.260 58.764 1.00 90.69 92 PHE A C 1
ATOM 742 O O . PHE A 1 92 ? -2.554 -0.724 59.872 1.00 90.69 92 PHE A O 1
ATOM 749 N N . SER A 1 93 ? -3.371 -2.331 58.508 1.00 65.25 93 SER A N 1
ATOM 750 C CA . SER A 1 93 ? -4.061 -3.134 59.532 1.00 65.25 93 SER A CA 1
ATOM 751 C C . SER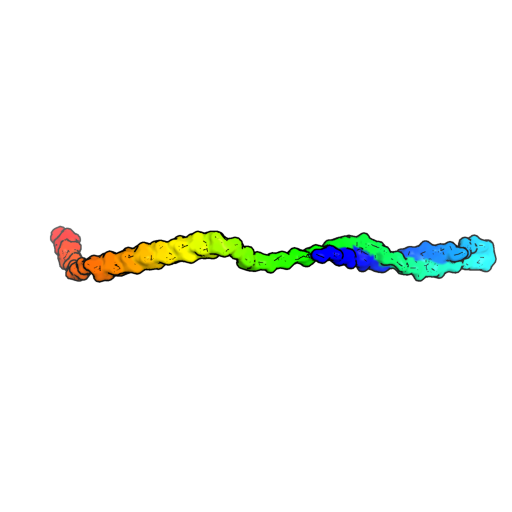 A 1 93 ? -3.167 -4.195 60.151 1.00 65.25 93 SER A C 1
ATOM 753 O O . SER A 1 93 ? -2.446 -4.856 59.370 1.00 65.25 93 SER A O 1
#

Organism: NCBI:txid2014872

InterPro domains:
  IPR057195 Protein of unknown function DUF7873 [PF25283] (2-92)

Foldseek 3Di:
DKDWDWDWDWDWDFPDPDDPPGHTDIDIDTDTHGPDMDDDDDDDPDDPPVVVVVVVVVVVVVVVVVVVVVVVVVPPPDDDDPCVCVVVVVVVD